Protein AF-A0AAW6F0K8-F1 (afdb_monomer_lite)

Organism: Parabacteroides distasonis (NCBI:txid823)

pLDDT: mean 76.78, std 16.57, range [45.25, 96.06]

Structure (mmCIF, N/CA/C/O backbone):
data_AF-A0AAW6F0K8-F1
#
_entry.id   AF-A0AAW6F0K8-F1
#
loop_
_atom_site.group_PDB
_atom_site.id
_atom_site.type_symbol
_atom_site.label_atom_id
_atom_site.label_alt_id
_atom_site.label_comp_id
_atom_site.label_asym_id
_atom_site.label_entity_id
_atom_site.label_seq_id
_atom_site.pdbx_PDB_ins_code
_atom_site.Cartn_x
_atom_site.Cartn_y
_atom_site.Cartn_z
_atom_site.occupancy
_atom_site.B_iso_or_equiv
_atom_site.auth_seq_id
_atom_site.auth_comp_id
_atom_site.auth_asym_id
_atom_site.auth_atom_id
_atom_site.pdbx_PDB_model_num
ATOM 1 N N . PHE A 1 1 ? 6.489 -5.563 -0.677 1.00 62.22 1 PHE A N 1
ATOM 2 C CA . PHE A 1 1 ? 6.380 -4.524 -1.727 1.00 62.22 1 PHE A CA 1
ATOM 3 C C . PHE A 1 1 ? 6.153 -5.116 -3.122 1.00 62.22 1 PHE A C 1
ATOM 5 O O . PHE A 1 1 ? 5.111 -4.847 -3.707 1.00 62.22 1 PHE A O 1
ATOM 12 N N . ASN A 1 2 ? 7.037 -5.995 -3.622 1.00 82.75 2 ASN A N 1
ATOM 13 C CA . ASN A 1 2 ? 6.904 -6.611 -4.959 1.00 82.75 2 ASN A CA 1
ATOM 14 C C . ASN A 1 2 ? 5.559 -7.314 -5.223 1.00 82.75 2 ASN A C 1
ATOM 16 O O . ASN A 1 2 ? 5.063 -7.285 -6.346 1.00 82.75 2 ASN A O 1
ATOM 20 N N . THR A 1 3 ? 4.940 -7.916 -4.207 1.00 88.81 3 THR A N 1
ATOM 21 C CA . THR A 1 3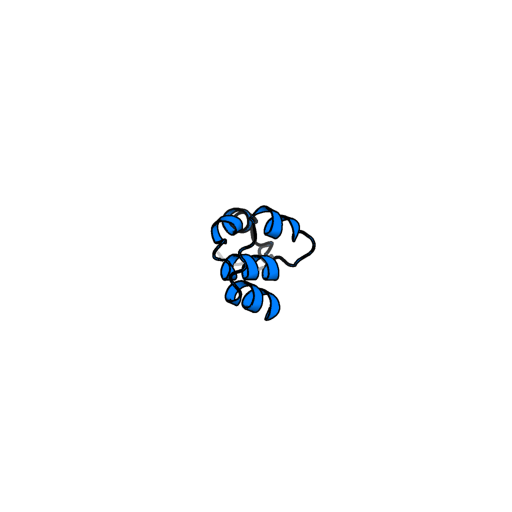 ? 3.647 -8.602 -4.356 1.00 88.81 3 THR A CA 1
ATOM 22 C C . THR A 1 3 ? 2.509 -7.651 -4.736 1.00 88.81 3 THR A C 1
ATOM 24 O O . THR A 1 3 ? 1.732 -7.966 -5.630 1.00 88.81 3 THR A O 1
ATOM 27 N N . ILE A 1 4 ? 2.434 -6.467 -4.118 1.00 88.75 4 ILE A N 1
ATOM 28 C CA . ILE A 1 4 ? 1.352 -5.493 -4.351 1.00 88.75 4 ILE A CA 1
ATOM 29 C C . ILE A 1 4 ? 1.436 -4.933 -5.776 1.00 88.75 4 ILE A C 1
ATOM 31 O O . ILE A 1 4 ? 0.432 -4.864 -6.482 1.00 88.75 4 ILE A O 1
ATOM 35 N N . LEU A 1 5 ? 2.651 -4.617 -6.233 1.00 89.75 5 LEU A N 1
ATOM 36 C CA . LEU A 1 5 ? 2.883 -4.165 -7.603 1.00 89.75 5 LEU A CA 1
ATOM 37 C C . LEU A 1 5 ? 2.519 -5.249 -8.630 1.00 89.75 5 LEU A C 1
ATOM 39 O O . LEU A 1 5 ? 1.836 -4.959 -9.609 1.00 89.75 5 LEU A O 1
ATOM 43 N N . LYS A 1 6 ? 2.896 -6.513 -8.380 1.00 93.81 6 LYS A N 1
ATOM 44 C CA . LYS A 1 6 ? 2.507 -7.645 -9.239 1.00 93.81 6 LYS A CA 1
ATOM 45 C C . LYS A 1 6 ? 0.989 -7.795 -9.348 1.00 93.81 6 LYS A C 1
ATOM 47 O O . LYS A 1 6 ? 0.502 -8.094 -10.433 1.00 93.81 6 LYS A O 1
ATOM 52 N N . LEU A 1 7 ? 0.243 -7.581 -8.262 1.00 93.50 7 LEU A N 1
ATOM 53 C CA . LEU A 1 7 ? -1.223 -7.605 -8.293 1.00 93.50 7 LEU A CA 1
ATOM 54 C C . LEU A 1 7 ? -1.773 -6.500 -9.201 1.00 93.50 7 LEU A C 1
ATOM 56 O O . LEU A 1 7 ? -2.585 -6.792 -10.077 1.00 93.50 7 LEU A O 1
ATOM 60 N N . LYS A 1 8 ? -1.272 -5.264 -9.072 1.00 93.06 8 LYS A N 1
ATOM 61 C CA . LYS A 1 8 ? -1.674 -4.154 -9.950 1.00 93.06 8 LYS A CA 1
ATOM 62 C C . LYS A 1 8 ? -1.393 -4.457 -11.424 1.00 93.06 8 LYS A C 1
ATOM 64 O O . LYS A 1 8 ? -2.268 -4.260 -12.259 1.00 93.06 8 LYS A O 1
ATOM 69 N N . MET A 1 9 ? -0.207 -4.983 -11.737 1.00 93.44 9 MET A N 1
ATOM 70 C CA . MET A 1 9 ? 0.166 -5.368 -13.107 1.00 93.44 9 MET A CA 1
ATOM 71 C C . MET A 1 9 ? -0.710 -6.493 -13.675 1.00 93.44 9 MET A C 1
ATOM 73 O O . MET A 1 9 ? -0.886 -6.577 -14.884 1.00 93.44 9 MET A O 1
ATOM 77 N N . ARG A 1 10 ? -1.280 -7.345 -12.815 1.00 96.06 10 ARG A N 1
ATOM 78 C CA . ARG A 1 10 ? -2.246 -8.389 -13.196 1.00 96.06 10 ARG A CA 1
ATOM 79 C C . ARG A 1 10 ? -3.683 -7.871 -13.347 1.00 96.06 10 ARG A C 1
ATOM 81 O O . ARG A 1 10 ? -4.580 -8.672 -13.575 1.00 96.06 10 ARG A O 1
ATOM 88 N N . GLY A 1 11 ? -3.914 -6.565 -13.202 1.00 95.00 11 GLY A N 1
ATOM 89 C CA . GLY A 1 11 ? -5.242 -5.958 -13.312 1.00 95.00 11 GLY A CA 1
ATOM 90 C C . GLY A 1 11 ? -6.094 -6.072 -12.047 1.00 95.00 11 GLY A C 1
ATOM 91 O O . GLY A 1 11 ? -7.277 -5.748 -12.080 1.00 95.00 11 GLY A O 1
ATOM 92 N N . TYR A 1 12 ? -5.518 -6.503 -10.922 1.00 95.06 12 TYR A N 1
ATOM 93 C CA . TYR A 1 12 ? -6.240 -6.498 -9.655 1.00 95.06 12 TYR A CA 1
ATOM 94 C C . TYR A 1 12 ? -6.496 -5.060 -9.189 1.00 95.06 12 TYR A C 1
ATOM 96 O O . TYR A 1 12 ? -5.584 -4.227 -9.176 1.00 95.06 12 TYR A O 1
ATOM 104 N N . GLN A 1 13 ? -7.726 -4.802 -8.750 1.00 94.44 13 GLN A N 1
ATOM 105 C CA . GLN A 1 13 ? -8.127 -3.561 -8.102 1.00 94.44 13 GLN A CA 1
ATOM 106 C C . GLN A 1 13 ? -8.852 -3.915 -6.794 1.00 94.44 13 GLN A C 1
ATOM 108 O O . GLN A 1 13 ? -9.930 -4.509 -6.844 1.00 94.44 13 GLN A O 1
ATOM 113 N N . PRO A 1 14 ? -8.276 -3.601 -5.622 1.00 92.50 14 PRO A N 1
ATOM 114 C CA . PRO A 1 14 ? -8.943 -3.839 -4.351 1.00 92.50 14 PRO A CA 1
ATOM 115 C C . PRO A 1 14 ? -10.128 -2.890 -4.162 1.00 92.50 14 PRO A C 1
ATOM 117 O O . PRO A 1 14 ? -10.126 -1.758 -4.646 1.00 92.50 14 PRO A O 1
ATOM 120 N N . SER A 1 15 ? -11.120 -3.346 -3.397 1.00 93.12 15 SER A N 1
ATOM 121 C CA . SER A 1 15 ? -12.179 -2.469 -2.898 1.00 93.12 15 SER A CA 1
ATOM 122 C C . SER A 1 15 ? -11.676 -1.610 -1.732 1.00 93.12 15 SER A C 1
ATOM 124 O O . SER A 1 15 ? -10.701 -1.956 -1.058 1.00 93.12 15 SER A O 1
ATOM 126 N N . GLU A 1 16 ? -12.382 -0.517 -1.445 1.00 88.81 16 GLU A N 1
ATOM 127 C CA . GLU A 1 16 ? -12.096 0.337 -0.288 1.00 88.81 16 GLU A CA 1
ATOM 128 C C . GLU A 1 16 ? -12.142 -0.455 1.032 1.00 88.81 16 GLU A C 1
ATOM 130 O O . GLU A 1 16 ? -11.262 -0.312 1.880 1.00 88.81 16 GLU A O 1
ATOM 135 N N . ASN A 1 17 ?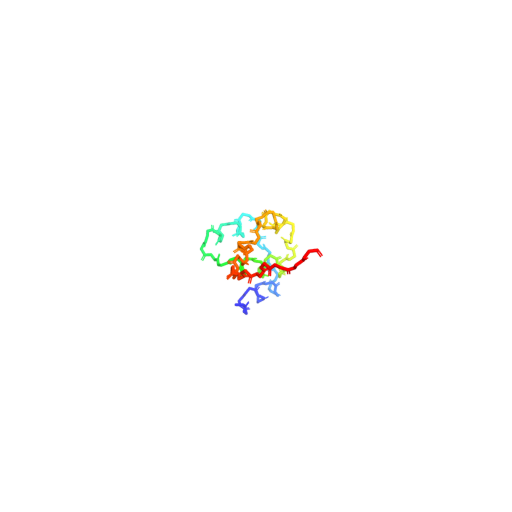 -13.113 -1.361 1.175 1.00 90.50 17 ASN A N 1
ATOM 136 C CA . ASN A 1 17 ? -13.262 -2.212 2.358 1.00 90.50 17 ASN A CA 1
ATOM 137 C C . ASN A 1 17 ? -12.098 -3.195 2.511 1.00 90.50 17 ASN A C 1
ATOM 139 O O . ASN A 1 17 ? -11.618 -3.408 3.621 1.00 90.50 17 ASN A O 1
ATOM 143 N N . THR A 1 18 ? -11.605 -3.750 1.399 1.00 90.06 18 THR A N 1
ATOM 144 C CA . THR A 1 18 ? -10.437 -4.641 1.402 1.00 90.06 18 THR A CA 1
ATOM 145 C C . THR A 1 18 ? -9.207 -3.921 1.937 1.00 90.06 18 THR A C 1
ATOM 147 O O . THR A 1 18 ? -8.497 -4.479 2.764 1.00 90.06 18 THR A O 1
ATOM 150 N N . LEU A 1 19 ? -8.961 -2.681 1.502 1.00 87.56 19 LEU A N 1
ATOM 151 C CA . LEU A 1 19 ? -7.844 -1.888 2.015 1.00 87.56 19 LEU A CA 1
ATOM 152 C C . LEU A 1 19 ? -8.054 -1.479 3.478 1.00 87.56 19 LEU A C 1
ATOM 154 O O . LEU A 1 19 ? -7.116 -1.592 4.261 1.00 87.56 19 LEU A O 1
ATOM 158 N N . LYS A 1 20 ? -9.260 -1.043 3.869 1.00 84.81 20 LYS A N 1
ATOM 159 C CA . LYS A 1 20 ? -9.574 -0.670 5.264 1.00 84.81 20 LYS A CA 1
ATOM 160 C C . LYS A 1 20 ? -9.379 -1.831 6.236 1.00 84.81 20 LYS A C 1
ATOM 162 O O . LYS A 1 20 ? -8.822 -1.624 7.305 1.00 84.81 20 LYS A O 1
ATOM 167 N N . SER A 1 21 ? -9.767 -3.041 5.837 1.00 88.69 21 SER A N 1
ATOM 168 C CA . SER A 1 21 ? -9.598 -4.253 6.644 1.00 88.69 21 SER A CA 1
ATOM 169 C C . SER A 1 21 ? -8.137 -4.626 6.893 1.00 88.69 21 SER A C 1
ATOM 171 O O . SER A 1 21 ? -7.881 -5.443 7.767 1.00 88.69 21 SER A O 1
ATOM 173 N N . LEU A 1 22 ? -7.180 -4.074 6.137 1.00 85.19 22 LEU A N 1
ATOM 174 C CA . LEU A 1 22 ? -5.759 -4.290 6.411 1.00 85.19 22 LEU A CA 1
ATOM 175 C C . LEU A 1 22 ? -5.292 -3.534 7.656 1.00 85.19 22 LEU A C 1
ATOM 177 O O . LEU A 1 22 ? -4.208 -3.815 8.152 1.00 85.19 22 LEU A O 1
ATOM 181 N N . GLN A 1 23 ? -6.051 -2.546 8.132 1.00 81.19 23 GLN A N 1
ATOM 182 C CA . GLN A 1 23 ? -5.766 -1.894 9.401 1.00 81.19 23 GLN A CA 1
ATOM 183 C C . GLN A 1 23 ? -6.495 -2.631 10.530 1.00 81.19 23 GLN A C 1
ATOM 185 O O . GLN A 1 23 ? -7.669 -2.965 10.373 1.00 81.19 23 GLN A O 1
ATOM 190 N N . PRO A 1 24 ? -5.838 -2.847 11.680 1.00 82.62 24 PRO A N 1
ATOM 191 C CA . PRO A 1 24 ? -4.506 -2.359 12.062 1.00 82.62 24 PRO A CA 1
ATOM 192 C C . PRO A 1 24 ? -3.344 -3.293 11.666 1.00 82.62 24 PRO A C 1
ATOM 194 O O . PRO A 1 24 ? -2.196 -2.989 11.982 1.00 82.62 24 PRO A O 1
ATOM 197 N N . ASP A 1 25 ? -3.628 -4.412 10.997 1.00 87.00 25 ASP A N 1
ATOM 198 C CA . ASP A 1 25 ? -2.676 -5.507 10.748 1.00 87.00 25 ASP A CA 1
ATOM 199 C C . ASP A 1 25 ? -1.438 -5.107 9.927 1.00 87.00 25 ASP A C 1
ATOM 201 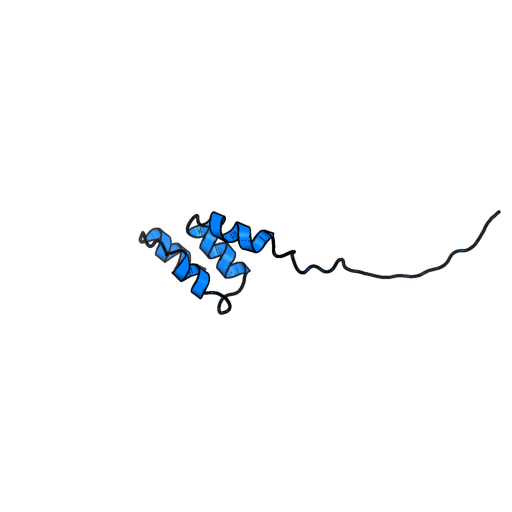O O . ASP A 1 25 ? -0.385 -5.742 10.024 1.00 87.00 25 ASP A O 1
ATOM 205 N N . VAL A 1 26 ? -1.531 -4.052 9.113 1.00 85.75 26 VAL A N 1
ATOM 206 C CA . VAL A 1 26 ? -0.416 -3.525 8.321 1.00 85.75 26 VAL A CA 1
ATOM 207 C C . VAL A 1 26 ? 0.021 -2.146 8.801 1.00 85.75 26 VAL A C 1
ATOM 209 O O . VAL A 1 26 ? -0.785 -1.300 9.185 1.00 85.75 26 VAL A O 1
ATOM 212 N N . SER A 1 27 ? 1.325 -1.875 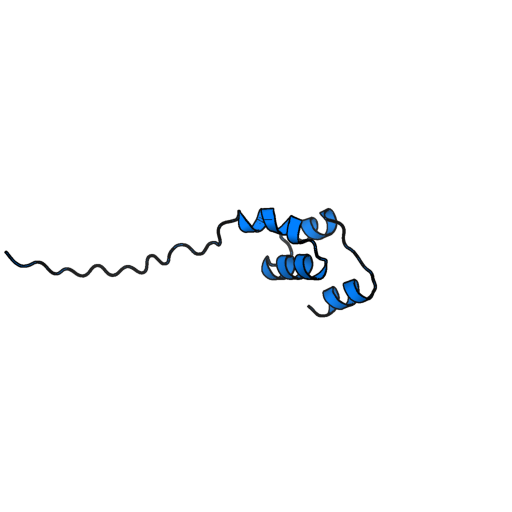8.702 1.00 87.44 27 SER A N 1
ATOM 213 C CA . SER A 1 27 ? 1.870 -0.561 9.045 1.00 87.44 27 SER A CA 1
ATOM 214 C C . SER A 1 27 ? 1.274 0.551 8.178 1.00 87.44 27 SER A C 1
ATOM 216 O O . SER A 1 27 ? 1.006 0.355 6.987 1.00 87.44 27 SER A O 1
ATOM 218 N N . ALA A 1 28 ? 1.156 1.756 8.745 1.00 85.69 28 ALA A N 1
ATOM 219 C CA . ALA A 1 28 ? 0.688 2.941 8.025 1.00 85.69 28 ALA A CA 1
ATOM 220 C C . ALA A 1 28 ? 1.471 3.170 6.718 1.00 85.69 28 ALA A C 1
ATOM 222 O O . ALA A 1 28 ? 0.875 3.434 5.679 1.00 85.69 28 ALA A O 1
ATOM 223 N N . THR A 1 29 ? 2.793 2.966 6.729 1.00 88.06 29 THR A N 1
ATOM 224 C CA . THR A 1 29 ? 3.646 3.053 5.531 1.00 88.06 29 THR A CA 1
ATOM 225 C C . THR A 1 29 ? 3.236 2.056 4.445 1.00 88.06 29 THR A C 1
ATOM 227 O O . THR A 1 29 ? 3.178 2.410 3.268 1.00 88.06 29 THR A O 1
ATOM 230 N N . THR A 1 30 ? 2.916 0.814 4.822 1.00 88.25 30 THR A N 1
ATOM 231 C CA . THR A 1 30 ? 2.469 -0.223 3.877 1.00 88.25 30 THR A CA 1
ATOM 232 C C . THR A 1 30 ? 1.094 0.110 3.307 1.00 88.25 30 THR A C 1
ATOM 234 O O . THR A 1 30 ? 0.882 -0.020 2.102 1.00 88.25 30 THR A O 1
ATOM 237 N N . PHE A 1 31 ? 0.184 0.599 4.151 1.00 88.25 31 PHE A N 1
ATOM 238 C CA . PHE A 1 31 ? -1.138 1.052 3.732 1.00 88.25 31 PHE A CA 1
ATOM 239 C C . PHE A 1 31 ? -1.055 2.233 2.751 1.00 88.25 31 PHE A C 1
ATOM 241 O O . PHE A 1 31 ? -1.663 2.189 1.681 1.00 88.25 31 PHE A O 1
ATOM 248 N N . ILE A 1 32 ? -0.246 3.253 3.062 1.00 89.31 32 ILE A N 1
ATOM 249 C CA . ILE A 1 32 ? -0.018 4.419 2.193 1.00 89.31 32 ILE A CA 1
ATOM 250 C C . ILE A 1 32 ? 0.546 3.981 0.839 1.00 89.31 32 ILE A C 1
ATOM 252 O O . ILE A 1 32 ? 0.065 4.423 -0.206 1.00 89.31 32 ILE A O 1
ATOM 256 N N . ALA A 1 33 ? 1.536 3.085 0.838 1.00 90.31 33 ALA A N 1
ATOM 257 C CA . ALA A 1 33 ? 2.111 2.558 -0.393 1.00 90.31 33 ALA A CA 1
ATOM 258 C C . ALA A 1 33 ? 1.076 1.806 -1.244 1.00 90.31 33 ALA A C 1
ATOM 260 O O . ALA A 1 33 ? 1.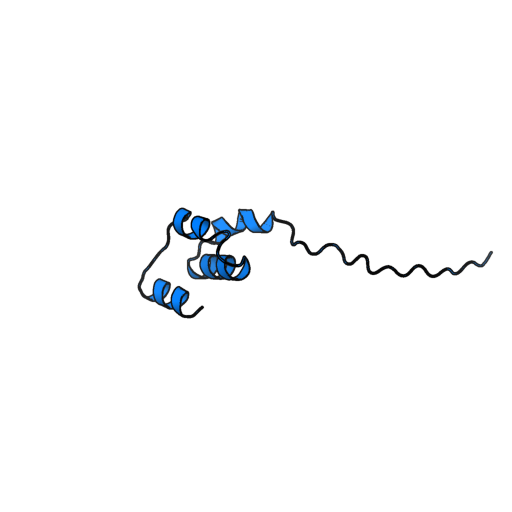001 2.029 -2.452 1.00 90.31 33 ALA A O 1
ATOM 261 N N . ALA A 1 34 ? 0.251 0.951 -0.630 1.00 90.62 34 ALA A N 1
ATOM 262 C CA . ALA A 1 34 ? -0.809 0.231 -1.330 1.00 90.62 34 ALA A CA 1
ATOM 263 C C . ALA A 1 34 ? -1.840 1.195 -1.937 1.00 90.62 34 ALA A C 1
ATOM 265 O O . ALA A 1 34 ? -2.148 1.089 -3.124 1.00 90.62 34 ALA A O 1
ATOM 266 N N . ALA A 1 35 ? -2.310 2.179 -1.165 1.00 90.50 35 ALA A N 1
ATOM 267 C CA . ALA A 1 35 ? -3.243 3.192 -1.650 1.00 90.50 35 ALA A CA 1
ATOM 268 C C . ALA A 1 35 ? -2.671 3.969 -2.847 1.00 90.50 35 ALA A C 1
ATOM 270 O O . ALA A 1 35 ? -3.374 4.162 -3.836 1.00 90.50 35 ALA A O 1
ATOM 271 N N . LYS A 1 36 ? -1.385 4.344 -2.814 1.00 91.06 36 LYS A N 1
ATOM 272 C CA . LYS A 1 36 ? -0.715 5.006 -3.946 1.00 91.06 36 LYS A CA 1
ATOM 273 C C . LYS A 1 36 ? -0.614 4.110 -5.182 1.00 91.06 36 LYS A C 1
ATOM 275 O O . LYS A 1 36 ? -0.964 4.548 -6.273 1.00 91.06 36 LYS A O 1
ATOM 280 N N . ILE A 1 37 ? -0.213 2.845 -5.029 1.00 92.25 37 ILE A N 1
ATOM 281 C CA . ILE A 1 37 ? -0.102 1.887 -6.149 1.00 92.25 37 ILE A CA 1
ATOM 282 C C . ILE A 1 37 ? -1.455 1.673 -6.846 1.00 92.25 37 ILE A C 1
ATOM 284 O O . ILE A 1 37 ? -1.525 1.573 -8.073 1.00 92.25 37 ILE A O 1
ATOM 288 N N . PHE A 1 38 ? -2.542 1.614 -6.076 1.00 92.81 38 PHE A N 1
ATOM 289 C CA . PHE A 1 38 ? -3.886 1.427 -6.622 1.00 92.81 38 PHE A CA 1
ATOM 290 C C . PHE A 1 38 ? -4.597 2.733 -7.002 1.00 92.81 38 PHE A C 1
ATOM 292 O O . PHE A 1 38 ? -5.721 2.660 -7.497 1.00 92.81 38 PHE A O 1
ATOM 299 N N . GLN A 1 39 ? -3.940 3.892 -6.849 1.00 91.81 39 GLN A N 1
ATOM 300 C CA . GLN A 1 39 ? -4.506 5.229 -7.092 1.00 91.81 39 GLN A CA 1
ATOM 301 C C . GLN A 1 39 ? -5.745 5.528 -6.222 1.00 91.81 39 GLN A C 1
ATOM 303 O O . GLN A 1 39 ? -6.677 6.211 -6.634 1.00 91.81 39 GLN A O 1
ATOM 308 N N . MET A 1 40 ? -5.761 5.016 -4.991 1.00 90.38 40 MET A N 1
ATOM 309 C CA . MET A 1 40 ? -6.835 5.186 -4.002 1.00 90.38 40 MET A CA 1
ATOM 310 C C . MET A 1 40 ? -6.479 6.255 -2.962 1.00 90.38 40 MET A C 1
ATOM 312 O O . MET A 1 40 ? -6.814 6.149 -1.784 1.00 90.38 40 MET A O 1
ATOM 316 N N . GLU A 1 41 ? -5.794 7.316 -3.387 1.00 85.69 41 GLU A N 1
ATOM 317 C CA . GLU A 1 41 ? -5.332 8.401 -2.511 1.00 85.69 41 GLU A CA 1
ATOM 318 C C . GLU A 1 41 ? -6.490 9.156 -1.838 1.00 85.69 41 GLU A C 1
ATOM 320 O O . GLU A 1 41 ? -6.305 9.751 -0.778 1.00 85.69 41 GLU A O 1
ATOM 325 N N . GLY A 1 42 ? -7.712 9.052 -2.377 1.00 85.44 42 GLY A N 1
ATOM 326 C CA . GLY A 1 42 ? -8.934 9.507 -1.707 1.00 85.44 42 GLY A CA 1
ATOM 327 C C . GLY A 1 42 ? -9.129 8.896 -0.313 1.00 85.44 42 GLY A C 1
ATOM 328 O O . GLY A 1 42 ? -9.611 9.586 0.582 1.00 85.44 42 GLY A O 1
ATOM 329 N N . MET A 1 43 ? -8.659 7.664 -0.088 1.00 80.94 43 MET A N 1
ATOM 330 C CA . MET A 1 43 ? -8.686 7.005 1.225 1.00 80.94 43 MET A CA 1
ATOM 331 C C . MET A 1 43 ? -7.652 7.576 2.203 1.00 80.94 43 MET A C 1
ATOM 333 O O . MET A 1 43 ? -7.814 7.466 3.416 1.00 80.94 43 MET A O 1
ATOM 337 N N . LEU A 1 44 ? -6.587 8.205 1.695 1.00 80.94 44 LEU A N 1
ATOM 338 C CA . LEU A 1 44 ? -5.532 8.799 2.519 1.00 80.94 44 LEU A CA 1
ATOM 339 C C . LEU A 1 44 ? -5.941 10.144 3.115 1.00 80.94 44 LEU A C 1
ATOM 341 O O . LEU A 1 44 ? -5.307 10.598 4.063 1.00 80.94 44 LEU A O 1
ATOM 345 N N . LYS A 1 45 ? -7.013 10.776 2.619 1.00 73.25 45 LYS A N 1
ATOM 346 C CA . LYS A 1 45 ? -7.535 12.025 3.196 1.00 73.25 45 LYS A CA 1
ATOM 347 C C . LYS A 1 45 ? -7.906 11.861 4.671 1.00 73.25 45 LYS A C 1
ATOM 349 O O . LYS A 1 45 ? -7.648 12.766 5.451 1.00 73.25 45 LYS A O 1
ATOM 354 N N . SER A 1 46 ? -8.387 10.680 5.061 1.00 64.25 46 SER A N 1
ATOM 355 C CA . SER A 1 46 ? -8.645 10.352 6.466 1.00 64.25 46 SER A CA 1
ATOM 356 C C . SER A 1 46 ? -7.371 10.170 7.296 1.00 64.25 46 SER A C 1
ATOM 358 O O . SER A 1 46 ? -7.444 10.301 8.510 1.00 64.25 46 SER A O 1
ATOM 360 N N . LEU A 1 47 ? -6.225 9.848 6.680 1.00 62.16 47 LEU A N 1
ATOM 361 C CA . LEU A 1 47 ? -4.951 9.654 7.383 1.00 62.16 47 LEU A CA 1
ATOM 362 C C . LEU A 1 47 ? -4.159 10.955 7.558 1.00 62.16 47 LEU A C 1
ATOM 364 O O . LEU A 1 47 ? -3.431 11.075 8.532 1.00 62.16 47 LEU A O 1
ATOM 368 N N . GLN A 1 48 ? -4.290 11.921 6.643 1.00 59.91 48 GLN A N 1
ATOM 369 C CA . GLN A 1 48 ? -3.610 13.224 6.752 1.00 59.91 48 GLN A CA 1
ATOM 370 C C . GLN A 1 48 ? -4.181 14.104 7.876 1.00 59.91 48 GLN A C 1
ATOM 372 O O . GLN A 1 48 ? -3.473 14.964 8.391 1.00 59.91 48 GLN A O 1
ATOM 377 N N . ASP A 1 49 ? -5.436 13.865 8.269 1.00 55.44 49 ASP A N 1
ATOM 378 C CA . ASP A 1 49 ? -6.060 14.479 9.450 1.00 55.44 49 ASP A CA 1
ATOM 379 C C . ASP A 1 49 ? -5.523 13.878 10.764 1.00 55.44 49 ASP A C 1
ATOM 381 O O . ASP A 1 49 ? -5.533 14.510 11.822 1.00 55.44 49 ASP A O 1
ATOM 385 N N . ILE A 1 50 ? -4.951 12.671 10.692 1.00 52.38 50 ILE A N 1
ATOM 386 C CA . ILE A 1 50 ? -4.221 12.065 11.800 1.00 52.38 50 ILE A CA 1
ATOM 387 C C . ILE A 1 50 ? -2.862 12.750 11.843 1.00 52.38 50 ILE A C 1
ATOM 389 O O . ILE A 1 50 ? -1.901 12.331 11.195 1.00 52.38 50 ILE A O 1
ATOM 393 N N . LYS A 1 51 ? -2.826 13.864 12.581 1.00 55.97 51 LYS A N 1
ATOM 394 C CA . LYS A 1 51 ? -1.630 14.632 12.930 1.00 55.97 51 LYS A CA 1
ATOM 395 C C . LYS A 1 51 ? -0.458 13.653 13.076 1.00 55.97 51 LYS A C 1
ATOM 397 O O . LYS A 1 51 ? -0.573 12.735 13.896 1.00 55.97 51 LYS A O 1
ATOM 402 N N . PRO A 1 52 ? 0.638 13.790 12.301 1.00 47.66 52 PRO A N 1
ATOM 403 C CA . PRO A 1 52 ? 1.804 12.962 12.533 1.00 47.66 52 PRO A CA 1
ATOM 404 C C . PRO A 1 52 ? 2.120 13.086 14.017 1.00 47.66 52 PRO A C 1
ATOM 406 O O . PRO A 1 52 ? 2.270 14.202 14.518 1.00 47.66 52 PRO A O 1
ATOM 409 N N . ALA A 1 53 ? 2.188 11.966 14.734 1.00 54.97 53 ALA A N 1
ATOM 410 C CA . ALA A 1 53 ? 2.647 11.942 16.115 1.00 54.97 53 ALA A CA 1
ATOM 411 C C . ALA A 1 53 ? 4.164 12.206 16.162 1.00 54.97 53 ALA A C 1
ATOM 413 O O . ALA A 1 53 ? 4.922 11.491 16.802 1.00 54.97 53 ALA A O 1
ATOM 414 N N . GLN A 1 54 ? 4.636 13.229 15.452 1.00 53.31 54 GLN A N 1
ATOM 415 C CA . GLN A 1 54 ? 5.743 14.012 15.942 1.00 53.31 54 GLN A CA 1
ATOM 416 C C . GLN A 1 54 ? 5.127 14.993 16.925 1.00 53.31 54 GLN A C 1
ATOM 418 O O . GLN A 1 54 ? 4.651 16.070 16.563 1.00 53.31 54 GLN A O 1
ATOM 423 N N . SER A 1 55 ? 5.139 14.598 18.199 1.00 53.44 55 SER A N 1
ATOM 424 C CA . SER A 1 55 ? 5.265 15.581 19.266 1.00 53.44 55 SER A CA 1
ATOM 425 C C . SER A 1 55 ? 6.302 16.609 18.807 1.00 53.44 55 SER A C 1
ATOM 427 O O . SER A 1 55 ? 7.360 16.187 18.320 1.00 53.44 55 SER A O 1
ATOM 429 N N . PRO A 1 56 ? 6.047 17.926 18.916 1.00 49.75 56 PRO A N 1
ATOM 430 C CA . PRO A 1 56 ? 7.148 18.864 18.802 1.00 49.75 56 PRO A CA 1
ATOM 431 C C . PRO A 1 56 ? 8.202 18.363 19.783 1.00 49.75 56 PRO A C 1
ATOM 433 O O . PRO A 1 56 ? 7.886 18.060 20.937 1.00 49.75 56 PRO A O 1
ATOM 436 N N . ILE A 1 57 ? 9.419 18.140 19.294 1.00 56.09 57 ILE A N 1
ATOM 437 C CA . ILE A 1 57 ? 10.538 17.794 20.153 1.00 56.09 57 ILE A CA 1
ATOM 438 C C . ILE A 1 57 ? 10.673 18.988 21.096 1.00 56.09 57 ILE A C 1
ATOM 440 O O . ILE A 1 57 ? 11.253 20.009 20.736 1.00 56.09 57 ILE A O 1
ATOM 444 N N . THR A 1 58 ? 10.101 18.887 22.296 1.00 58.38 58 THR A N 1
ATOM 445 C CA . THR A 1 58 ? 10.413 19.768 23.416 1.00 58.38 58 THR A CA 1
ATOM 446 C C . THR A 1 58 ? 11.811 19.374 23.881 1.00 58.38 58 THR A C 1
ATOM 448 O O . THR A 1 58 ? 12.003 18.761 24.927 1.00 58.38 58 THR A O 1
ATOM 451 N N . GLY A 1 59 ? 12.805 19.656 23.041 1.00 45.25 59 GLY A N 1
ATOM 452 C CA . GLY A 1 59 ? 14.216 19.576 23.376 1.00 45.25 59 GLY A CA 1
ATOM 453 C C . GLY A 1 59 ? 14.544 20.790 24.223 1.00 45.25 59 GLY A C 1
ATOM 454 O O . GLY A 1 59 ? 14.994 21.808 23.710 1.00 45.25 59 GLY A O 1
ATOM 455 N N . GLY A 1 60 ? 14.218 20.712 25.510 1.00 55.88 60 GLY A N 1
ATOM 456 C CA . GLY A 1 60 ? 14.513 21.770 26.458 1.00 55.88 60 GLY A CA 1
ATOM 457 C C . GLY A 1 60 ? 16.015 21.962 26.650 1.00 55.88 60 GLY A C 1
ATOM 458 O O . GLY A 1 60 ? 16.759 21.006 26.852 1.00 55.88 60 GLY A O 1
ATOM 459 N N . ASN A 1 61 ? 16.436 23.220 26.722 1.00 50.44 61 ASN A N 1
ATOM 460 C CA . ASN A 1 61 ? 17.521 23.636 27.598 1.00 50.44 61 ASN A CA 1
ATOM 461 C C . ASN A 1 61 ? 17.209 25.014 28.206 1.00 50.44 61 ASN A C 1
ATOM 463 O O . ASN A 1 61 ? 17.380 26.065 27.602 1.00 50.44 61 ASN A O 1
ATOM 467 N N . LYS A 1 62 ? 16.771 25.004 29.469 1.00 64.19 62 LYS A N 1
ATOM 468 C CA . LYS A 1 62 ? 16.887 26.166 30.355 1.00 64.19 62 LYS A CA 1
ATOM 469 C C . LYS A 1 62 ? 18.374 26.486 30.507 1.00 64.19 62 LYS A C 1
ATOM 471 O O . LYS A 1 62 ? 19.076 25.664 31.091 1.00 64.19 62 LYS A O 1
ATOM 476 N N . ARG A 1 63 ? 18.845 27.656 30.068 1.00 56.66 63 ARG A N 1
ATOM 477 C CA . ARG A 1 63 ? 20.014 28.316 30.671 1.00 56.66 63 ARG A CA 1
ATOM 478 C C . ARG A 1 63 ? 19.823 29.831 30.684 1.00 56.66 63 ARG A C 1
ATOM 480 O O . ARG A 1 63 ? 19.705 30.463 29.645 1.00 56.66 63 ARG A O 1
ATOM 487 N N . SER A 1 64 ? 19.759 30.327 31.915 1.00 56.94 64 SER A N 1
ATOM 488 C CA . SER A 1 64 ? 19.871 31.710 32.367 1.00 56.94 64 SER A CA 1
ATOM 489 C C . SER A 1 64 ? 20.940 32.514 31.619 1.00 56.94 64 SER A C 1
ATOM 491 O O . SER A 1 64 ? 22.045 32.004 31.437 1.00 56.94 64 SER A O 1
ATOM 493 N N . MET A 1 65 ? 20.643 33.777 31.302 1.00 50.72 65 MET A N 1
ATOM 494 C CA . MET A 1 65 ? 21.570 34.868 31.602 1.00 50.72 65 MET A CA 1
ATOM 495 C C . MET A 1 65 ? 20.778 36.152 31.870 1.00 50.72 65 MET A C 1
ATOM 497 O O . MET A 1 65 ? 20.098 36.686 30.999 1.00 50.72 65 MET A O 1
ATOM 501 N N . GLU A 1 66 ? 20.827 36.554 33.134 1.00 63.38 66 GLU A N 1
ATOM 502 C CA . GLU A 1 66 ? 20.552 37.889 33.660 1.00 63.38 66 GLU A CA 1
ATOM 503 C C . GLU A 1 66 ? 21.602 38.903 33.146 1.00 63.38 66 GLU A C 1
ATOM 505 O O . GLU A 1 66 ? 22.693 38.493 32.745 1.00 63.38 66 GLU A O 1
ATOM 510 N N . LEU A 1 67 ? 21.271 40.197 33.265 1.00 56.53 67 LEU A N 1
ATOM 511 C CA . LEU A 1 67 ? 22.050 41.428 33.008 1.00 56.53 67 LEU A CA 1
ATOM 512 C C . LEU A 1 67 ? 22.093 41.934 31.549 1.00 56.53 67 LEU A C 1
ATOM 514 O O . LEU A 1 67 ? 22.290 41.164 30.618 1.00 56.53 67 LEU A O 1
ATOM 518 N N . GLY A 1 68 ? 21.934 43.232 31.275 1.00 54.50 68 GLY A N 1
ATOM 519 C CA . GLY A 1 68 ? 22.048 44.403 32.153 1.00 54.50 68 GLY A CA 1
ATOM 520 C C . GLY A 1 68 ? 21.227 45.602 31.667 1.00 54.50 68 GLY A C 1
ATOM 521 O O . GLY A 1 68 ? 20.541 45.516 30.651 1.00 54.50 68 GLY A O 1
ATOM 522 N N . ASP A 1 69 ? 21.305 46.645 32.488 1.00 52.16 69 ASP A N 1
ATOM 523 C CA . ASP A 1 69 ? 20.484 47.859 32.628 1.00 52.16 69 ASP A CA 1
ATOM 524 C C . ASP A 1 69 ? 20.014 48.593 31.357 1.00 52.16 69 ASP A C 1
ATOM 526 O O . ASP A 1 69 ? 20.802 48.738 30.393 1.00 52.16 69 ASP A O 1
#

Sequence (69 aa):
FNTILKLKMRGYQPSENTLKSLQPDVSATTFIAAAKIFQMEGMLKSLQDIKPAQSPITGGNKRSMELGD

Secondary structure (DSSP, 8-state):
-HHHHHHHHTT----HHHHHTTTTTS-HHHHHHHHHHTT-GGGGHHHHTS-------------------

Foldseek 3Di:
DVVLLVCVVVVDADDPVRLVVCPPVDDPVVSCVSCVSNVVCVSCVVVVVVPPPPPPPCPDDDDDDDDDD

Radius of gyration: 21.17 Å; chains: 1; bounding b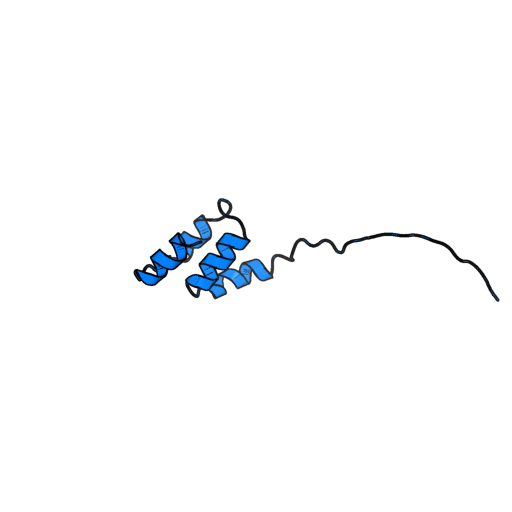ox: 35×56×47 Å